Protein AF-A0A9P5P457-F1 (afdb_monomer_lite)

Foldseek 3Di:
DDDPCCVPPVDPDDDPVVVPPVDDPPVPPPPCCLCVVQVPVLVQLLCLQCVNRVVDGPPPDQSHFDLVLLQVLQVVLQVVLVVDPVVVADRAHRSSDPPDDDHSRSRLCCLQPVVLVSCVVRTPDCVSSVVSCVVSDD

Organism: NCBI:txid206335

pLDDT: mean 82.58, std 11.73, range [32.56, 94.38]

Secondary structure (DSSP, 8-state):
----THHHH------GGGG-TT--TTTSS-TTHIIIIIIIIIHHHHHHHHT-STT---TT---PPPHHHHHHHHHHHHHHTTTS-TTT-PPP--TTSTT----HHHHHHIIIIIHHHHSTTTSSSHHHHHHHHHHHH-

Sequence (138 aa):
MPKNRSKGSGIKGPSNLFNLRSLHFPLYFPYDFMDLIWENLVKNFLKLWSGDFKGLDAGQETYQFTKSVWEAIGAATTASGSTIPSAYGVRVPNIAGDGVYMSAEMLSFWTLYLGPVLLYRRFSDESYYNVVAAVLVY

Structure (mmCIF, N/CA/C/O backbone):
data_AF-A0A9P5P457-F1
#
_entry.id   AF-A0A9P5P457-F1
#
loop_
_atom_site.group_PDB
_atom_site.id
_atom_site.type_symbol
_atom_site.label_atom_id
_atom_site.label_alt_id
_atom_site.label_comp_id
_atom_site.label_asym_id
_atom_site.label_entity_id
_atom_site.label_seq_id
_atom_site.pdbx_PDB_ins_code
_atom_site.Cartn_x
_atom_site.Cartn_y
_atom_site.Cartn_z
_atom_site.occupancy
_atom_site.B_iso_or_equiv
_atom_site.auth_seq_id
_atom_site.auth_comp_id
_atom_site.auth_asym_id
_atom_site.auth_atom_id
_atom_site.pdbx_PDB_model_num
ATOM 1 N N . MET A 1 1 ? 28.877 27.760 -33.588 1.00 32.56 1 MET A N 1
ATOM 2 C CA . MET A 1 1 ? 29.212 26.731 -32.575 1.00 32.56 1 MET A CA 1
ATOM 3 C C . MET A 1 1 ? 28.044 26.590 -31.603 1.00 32.56 1 MET A C 1
ATOM 5 O O . MET A 1 1 ? 27.681 27.600 -31.007 1.00 32.56 1 MET A O 1
ATOM 9 N N . PRO A 1 2 ? 27.405 25.416 -31.451 1.00 42.47 2 PRO A N 1
ATOM 10 C CA . PRO A 1 2 ? 26.286 25.268 -30.526 1.00 42.47 2 PRO A CA 1
ATOM 11 C C . PRO A 1 2 ? 26.795 25.223 -29.077 1.00 42.47 2 PRO A C 1
ATOM 13 O O . PRO A 1 2 ? 27.682 24.443 -28.741 1.00 42.47 2 PRO A O 1
ATOM 16 N N . LYS A 1 3 ? 26.234 26.085 -28.222 1.00 46.25 3 LYS A N 1
ATOM 17 C CA . LYS A 1 3 ? 26.488 26.158 -26.773 1.00 46.25 3 LYS A CA 1
ATOM 18 C C . LYS A 1 3 ? 26.229 24.794 -26.112 1.00 46.25 3 LYS A C 1
ATOM 20 O O . LYS A 1 3 ? 25.131 24.255 -26.240 1.00 46.25 3 LYS A O 1
ATOM 25 N N . ASN A 1 4 ? 27.205 24.283 -25.356 1.00 48.09 4 ASN A N 1
ATOM 26 C CA . ASN A 1 4 ? 27.088 23.076 -24.527 1.00 48.09 4 ASN A CA 1
ATOM 27 C C . ASN A 1 4 ? 26.030 23.268 -23.419 1.00 48.09 4 ASN A C 1
ATOM 29 O O . ASN A 1 4 ? 26.355 23.670 -22.302 1.00 48.09 4 ASN A O 1
ATOM 33 N N . ARG A 1 5 ? 24.757 22.975 -23.724 1.00 51.41 5 ARG A N 1
ATOM 34 C CA . ARG A 1 5 ? 23.609 23.103 -22.798 1.00 51.41 5 ARG A CA 1
ATOM 35 C C . ARG A 1 5 ? 23.734 22.217 -21.549 1.00 51.41 5 ARG A C 1
ATOM 37 O O . ARG A 1 5 ? 23.193 22.560 -20.506 1.00 51.41 5 ARG A O 1
ATOM 44 N N . SER A 1 6 ? 24.529 21.147 -21.624 1.00 56.66 6 SER A N 1
ATOM 45 C CA . SER A 1 6 ? 24.740 20.197 -20.523 1.00 56.66 6 SER A CA 1
ATOM 46 C C . SER A 1 6 ? 25.339 20.828 -19.258 1.00 56.66 6 SER A C 1
ATOM 48 O O . SER A 1 6 ? 24.976 20.410 -18.163 1.00 56.66 6 SER A O 1
ATOM 50 N N . LYS A 1 7 ? 26.196 21.854 -19.372 1.00 56.19 7 LYS A N 1
ATOM 51 C CA . LYS A 1 7 ? 26.817 22.495 -18.196 1.00 56.19 7 LYS A CA 1
ATOM 52 C C . LYS A 1 7 ? 25.888 23.468 -17.457 1.00 56.19 7 LYS A C 1
ATOM 54 O O . LYS A 1 7 ? 26.175 23.802 -16.318 1.00 56.19 7 LYS A O 1
ATOM 59 N N . GLY A 1 8 ? 24.814 23.932 -18.104 1.00 58.91 8 GLY A N 1
ATOM 60 C CA . GLY A 1 8 ? 23.884 24.913 -17.532 1.00 58.91 8 GLY A CA 1
ATOM 61 C C . GLY A 1 8 ? 22.578 24.312 -17.012 1.00 58.91 8 GLY A C 1
ATOM 62 O O . GLY A 1 8 ? 22.026 24.834 -16.054 1.00 58.91 8 GLY A O 1
ATOM 63 N N . SER A 1 9 ? 22.088 23.226 -17.622 1.00 64.81 9 SER A N 1
ATOM 64 C CA . SER A 1 9 ? 20.816 22.593 -17.239 1.00 64.81 9 SER A CA 1
ATOM 65 C C . SER A 1 9 ? 20.937 21.144 -16.760 1.00 64.81 9 SER A C 1
ATOM 67 O O . SER A 1 9 ? 19.927 20.549 -16.409 1.00 64.81 9 SER A O 1
ATOM 69 N N . GLY A 1 10 ? 22.126 20.529 -16.798 1.00 58.84 10 GLY A N 1
ATOM 70 C CA . GLY A 1 10 ? 22.316 19.110 -16.451 1.00 58.84 10 GLY A CA 1
ATOM 71 C C . GLY A 1 10 ? 21.722 18.110 -17.458 1.00 58.84 10 GLY A C 1
ATOM 72 O O . GLY A 1 10 ? 21.991 16.914 -17.372 1.00 58.84 10 GLY A O 1
ATOM 73 N N . ILE A 1 11 ? 20.974 18.579 -18.461 1.00 66.31 11 ILE A N 1
ATOM 74 C CA . ILE A 1 11 ? 20.320 17.732 -19.463 1.00 66.31 11 ILE A CA 1
ATOM 75 C C . ILE A 1 11 ? 21.352 17.310 -20.519 1.00 66.31 11 ILE A C 1
ATOM 77 O O . ILE A 1 11 ? 21.867 18.140 -21.274 1.00 66.31 11 ILE A O 1
ATOM 81 N N . LYS A 1 12 ? 21.654 16.006 -20.578 1.00 66.62 12 LYS A N 1
ATOM 82 C CA . LYS A 1 12 ? 22.629 15.408 -21.515 1.00 66.62 12 LYS A CA 1
ATOM 83 C C . LYS A 1 12 ? 22.089 15.177 -22.938 1.00 66.62 12 LYS A C 1
ATOM 85 O O . LYS A 1 12 ? 22.851 14.767 -23.805 1.00 66.62 12 LYS A O 1
ATOM 90 N N . GLY A 1 13 ? 20.821 15.499 -23.194 1.00 70.50 13 GLY A N 1
ATOM 91 C CA . GLY A 1 13 ? 20.127 15.237 -24.460 1.00 70.50 13 GLY A CA 1
ATOM 92 C C . GLY A 1 13 ? 19.091 14.112 -24.328 1.00 70.50 13 GLY A C 1
ATOM 93 O O . GLY A 1 13 ? 18.969 13.528 -23.251 1.00 70.50 13 GLY A O 1
ATOM 94 N N . PRO A 1 14 ? 18.304 13.836 -25.383 1.00 72.56 14 PRO A N 1
ATOM 95 C CA . PRO A 1 14 ? 17.307 12.768 -25.369 1.00 72.56 14 PRO A CA 1
ATOM 96 C C . PRO A 1 14 ? 17.969 11.385 -25.258 1.00 72.56 14 PRO A C 1
ATOM 98 O O . PRO A 1 14 ? 19.029 11.147 -25.835 1.00 72.56 14 PRO A O 1
ATOM 101 N N . SER A 1 15 ? 17.336 10.471 -24.514 1.00 75.69 15 SER A N 1
ATOM 102 C CA . SER A 1 15 ? 17.777 9.072 -24.400 1.00 75.69 15 SER A CA 1
ATOM 103 C C . SER A 1 15 ? 17.770 8.376 -25.765 1.00 75.69 15 SER A C 1
ATOM 105 O O . SER A 1 15 ? 16.929 8.678 -26.608 1.00 75.69 15 SER A O 1
ATOM 107 N N . ASN A 1 16 ? 18.634 7.375 -25.969 1.00 79.81 16 ASN A N 1
ATOM 108 C CA . ASN A 1 16 ? 18.612 6.549 -27.185 1.00 79.81 16 ASN A CA 1
ATOM 109 C C . ASN A 1 16 ? 17.256 5.854 -27.411 1.00 79.81 16 ASN A C 1
ATOM 111 O O . ASN A 1 16 ? 16.913 5.552 -28.553 1.00 79.81 16 ASN A O 1
ATOM 115 N N . LEU A 1 17 ? 16.469 5.662 -26.345 1.00 78.44 17 LEU A N 1
ATOM 116 C CA . LEU A 1 17 ? 15.104 5.134 -26.411 1.00 78.44 17 LEU A CA 1
ATOM 117 C C . LEU A 1 17 ? 14.160 6.014 -27.243 1.00 78.44 17 LEU A C 1
ATOM 119 O O . LEU A 1 17 ? 13.205 5.500 -27.809 1.00 78.44 17 LEU A O 1
ATOM 123 N N . PHE A 1 18 ? 14.452 7.311 -27.384 1.00 76.19 18 PHE A N 1
ATOM 124 C CA . PHE A 1 18 ? 13.660 8.239 -28.197 1.00 76.19 18 PHE A CA 1
ATOM 125 C C . PHE A 1 18 ? 13.724 7.921 -29.701 1.00 76.19 18 PHE A C 1
ATOM 127 O O . PHE A 1 18 ? 12.871 8.362 -30.463 1.00 76.19 18 PHE A 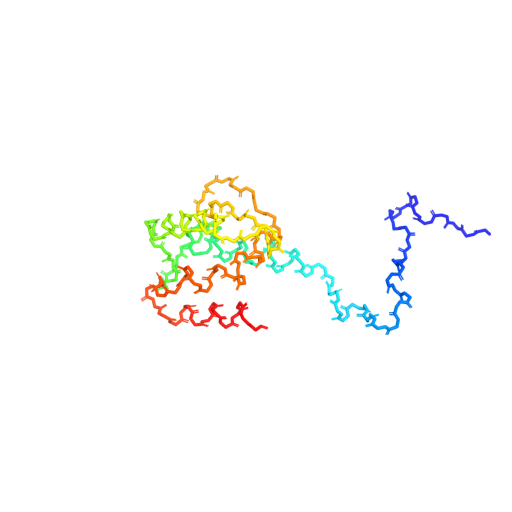O 1
ATOM 134 N N . ASN A 1 19 ? 14.730 7.152 -30.135 1.00 81.81 19 ASN A N 1
ATOM 135 C CA . ASN A 1 19 ? 14.876 6.724 -31.528 1.00 81.81 19 ASN A CA 1
ATOM 136 C C . ASN A 1 19 ? 14.107 5.428 -31.839 1.00 81.81 19 ASN A C 1
ATOM 138 O O . ASN A 1 19 ? 13.992 5.045 -33.006 1.00 81.81 19 ASN A O 1
ATOM 142 N N . LEU A 1 20 ? 13.595 4.733 -30.818 1.00 85.44 20 LEU A N 1
ATOM 143 C CA . LEU A 1 20 ? 12.803 3.525 -31.008 1.00 85.44 20 LEU A CA 1
ATOM 144 C C . LEU A 1 20 ? 11.390 3.919 -31.434 1.00 85.44 20 LEU A C 1
ATOM 146 O O . LEU A 1 20 ? 10.616 4.436 -30.639 1.00 85.44 20 LEU A O 1
ATOM 150 N N . ARG A 1 21 ? 11.034 3.628 -32.690 1.00 80.00 21 ARG A N 1
ATOM 151 C CA . ARG A 1 21 ? 9.698 3.935 -33.240 1.00 80.00 21 ARG A CA 1
ATOM 152 C C . ARG A 1 21 ? 8.555 3.219 -32.514 1.00 80.00 21 ARG A C 1
ATOM 154 O O . ARG A 1 21 ? 7.416 3.638 -32.647 1.00 80.00 21 ARG A O 1
ATOM 161 N N . SER A 1 22 ? 8.859 2.147 -31.783 1.00 86.44 22 SER A N 1
ATOM 162 C CA . SER A 1 22 ? 7.905 1.418 -30.944 1.00 86.44 22 SER A CA 1
ATOM 163 C C . SER A 1 22 ? 7.652 2.078 -29.586 1.00 86.44 22 SER A C 1
ATOM 165 O O . SER A 1 22 ? 6.743 1.650 -28.882 1.00 86.44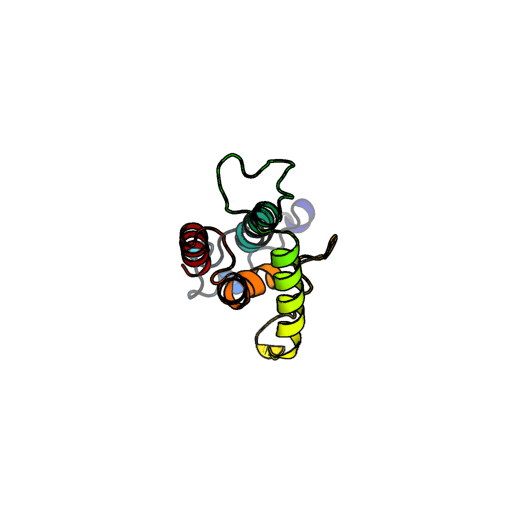 22 SER A O 1
ATOM 167 N N . LEU A 1 23 ? 8.433 3.092 -29.194 1.00 82.19 23 LEU A N 1
ATOM 168 C CA . LEU A 1 23 ? 8.259 3.812 -27.937 1.00 82.19 23 LEU A CA 1
ATOM 169 C C . LEU A 1 23 ? 7.783 5.242 -28.202 1.00 82.19 23 LEU A C 1
ATOM 171 O O . LEU A 1 23 ? 8.489 6.067 -28.775 1.00 82.19 23 LEU A O 1
ATOM 175 N N . HIS A 1 24 ? 6.586 5.549 -27.722 1.00 79.00 24 HIS A N 1
ATOM 176 C CA . HIS A 1 24 ? 5.997 6.874 -27.750 1.00 79.00 24 HIS A CA 1
ATOM 177 C C . HIS A 1 24 ? 6.135 7.530 -26.375 1.00 79.00 24 HIS A C 1
ATOM 179 O O . HI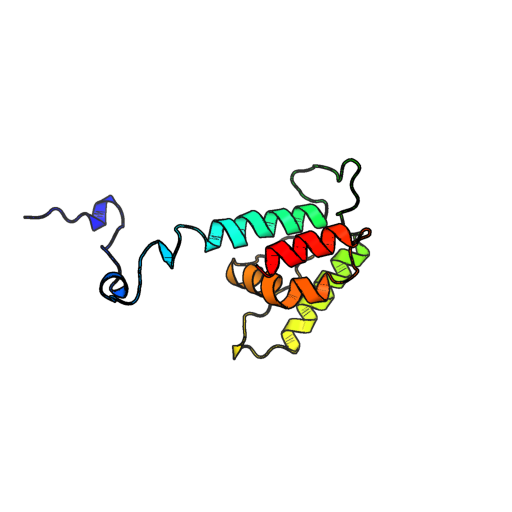S A 1 24 ? 5.437 7.186 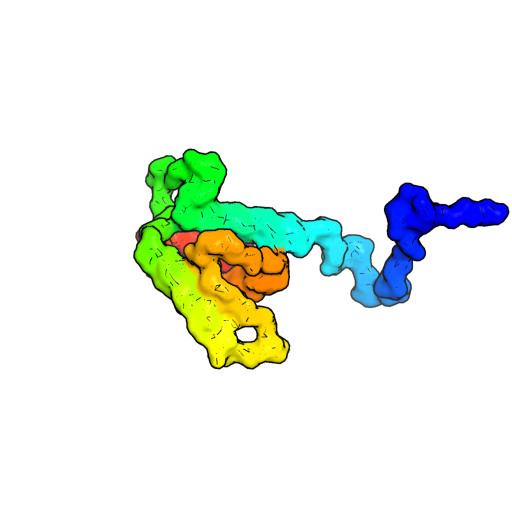-25.422 1.00 79.00 24 HIS A O 1
ATOM 185 N N . PHE A 1 25 ? 7.035 8.504 -26.275 1.00 76.38 25 PHE A N 1
ATOM 186 C CA . PHE A 1 25 ? 7.148 9.376 -25.108 1.00 76.38 25 PHE A CA 1
ATOM 187 C C . PHE A 1 25 ? 6.252 10.614 -25.306 1.00 76.38 25 PHE A C 1
ATOM 189 O O . PHE A 1 25 ? 6.260 11.177 -26.402 1.00 76.38 25 PHE A O 1
ATOM 196 N N . PRO A 1 26 ? 5.491 11.067 -24.290 1.00 71.75 26 PRO A N 1
ATOM 197 C CA . PRO A 1 26 ? 5.404 10.539 -22.924 1.00 71.75 26 PRO A CA 1
ATOM 198 C C . PRO A 1 26 ? 4.321 9.462 -22.735 1.00 71.75 26 PRO A C 1
ATOM 200 O O . PRO A 1 26 ? 4.097 9.038 -21.611 1.00 71.75 26 PRO A O 1
ATOM 203 N N . LEU A 1 27 ? 3.641 9.023 -23.798 1.00 76.38 27 LEU A N 1
ATOM 204 C CA . LEU A 1 27 ? 2.473 8.135 -23.696 1.00 76.38 27 LEU A CA 1
ATOM 205 C C . LEU A 1 27 ? 2.745 6.842 -22.911 1.00 76.38 27 LEU A C 1
ATOM 207 O O . LEU A 1 27 ? 1.889 6.417 -22.144 1.00 76.38 27 LEU A O 1
ATOM 211 N N . TYR A 1 28 ? 3.927 6.242 -23.066 1.00 75.31 28 TYR A N 1
ATOM 212 C CA . TYR A 1 28 ? 4.306 5.034 -22.319 1.00 75.31 28 TYR A CA 1
ATOM 213 C C . TYR A 1 28 ? 5.091 5.305 -21.037 1.00 75.31 28 TYR A C 1
ATOM 215 O O . TYR A 1 28 ? 5.163 4.445 -20.167 1.00 75.31 28 TYR A O 1
ATOM 223 N N . PHE A 1 29 ? 5.687 6.489 -20.922 1.00 74.44 29 PHE A N 1
ATOM 224 C CA . PHE A 1 29 ? 6.485 6.890 -19.767 1.00 74.44 29 PHE A CA 1
ATOM 225 C C . PHE A 1 29 ? 6.038 8.286 -19.335 1.00 74.44 29 PHE A C 1
ATOM 227 O O . PHE A 1 29 ? 6.720 9.274 -19.638 1.00 74.44 29 PHE A O 1
ATOM 234 N N . PRO A 1 30 ? 4.851 8.382 -18.708 1.00 77.25 30 PRO A N 1
ATOM 235 C CA . PRO A 1 30 ? 4.348 9.647 -18.211 1.00 77.25 30 PRO A CA 1
ATOM 236 C C . PRO A 1 30 ? 5.330 10.237 -17.202 1.00 77.25 30 PRO A C 1
ATOM 238 O O . PRO A 1 30 ? 5.923 9.533 -16.383 1.00 77.25 30 PRO A O 1
ATOM 241 N N . TYR A 1 31 ? 5.519 11.549 -17.306 1.00 75.88 31 TYR A N 1
ATOM 242 C CA . TYR A 1 31 ? 6.468 12.280 -16.479 1.00 75.88 31 TYR A CA 1
ATOM 243 C C . TYR A 1 31 ? 6.112 12.141 -14.990 1.00 75.88 31 TYR A C 1
ATOM 245 O O . TYR A 1 31 ? 4.940 12.245 -14.631 1.00 75.88 31 TYR A O 1
ATOM 253 N N . ASP A 1 32 ? 7.117 11.872 -14.153 1.00 79.44 32 ASP A N 1
ATOM 254 C CA . ASP A 1 32 ? 7.019 11.702 -12.694 1.00 79.44 32 ASP A CA 1
ATOM 255 C C . ASP A 1 32 ? 5.996 10.665 -12.191 1.00 79.44 32 ASP A C 1
ATOM 257 O O . ASP A 1 32 ? 5.681 10.634 -11.004 1.00 79.44 32 ASP A O 1
ATOM 261 N N . PHE A 1 33 ? 5.486 9.770 -13.042 1.00 82.38 33 PHE A N 1
ATOM 262 C CA . PHE A 1 33 ? 4.468 8.794 -12.633 1.00 82.38 33 PHE A CA 1
ATOM 263 C C . PHE A 1 33 ? 4.933 7.897 -11.481 1.00 82.38 33 PHE A C 1
ATOM 265 O O . PHE A 1 33 ? 4.163 7.636 -10.558 1.00 82.38 33 PHE A O 1
ATOM 272 N N . MET A 1 34 ? 6.198 7.460 -11.515 1.00 82.56 34 MET A N 1
ATOM 273 C CA . MET A 1 34 ? 6.766 6.609 -10.469 1.00 82.56 34 MET A CA 1
ATOM 274 C C . MET A 1 34 ? 6.674 7.283 -9.094 1.00 82.56 34 MET A C 1
ATOM 276 O O . MET A 1 34 ? 6.203 6.673 -8.137 1.00 82.56 34 MET A O 1
ATOM 280 N N . ASP A 1 35 ? 7.068 8.5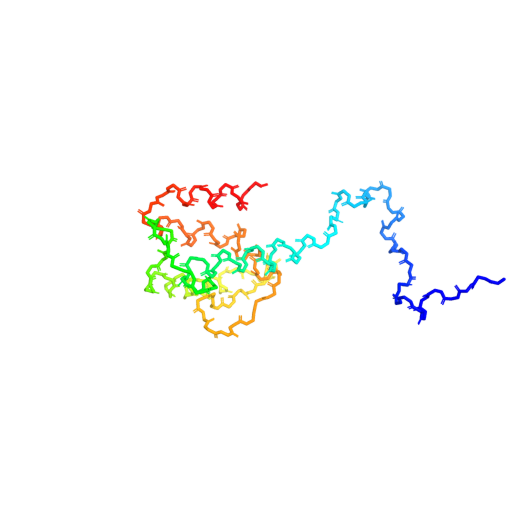51 -9.014 1.00 82.00 35 ASP A N 1
ATOM 281 C CA . ASP A 1 35 ? 7.129 9.273 -7.747 1.00 82.00 35 ASP A CA 1
ATOM 282 C C . ASP A 1 35 ? 5.744 9.792 -7.339 1.00 82.00 35 ASP A C 1
ATOM 284 O O . ASP A 1 35 ? 5.352 9.710 -6.177 1.00 82.00 35 ASP A O 1
ATOM 288 N N . LEU A 1 36 ? 4.938 10.280 -8.285 1.00 86.31 36 LEU A N 1
ATOM 289 C CA . LEU A 1 36 ? 3.589 10.772 -8.001 1.00 86.31 36 LEU A CA 1
ATOM 290 C C . LEU A 1 36 ? 2.662 9.662 -7.501 1.00 86.31 36 LEU A C 1
ATOM 292 O O . LEU A 1 36 ? 1.944 9.865 -6.519 1.00 86.31 36 LEU A O 1
ATOM 296 N N . ILE A 1 37 ? 2.681 8.493 -8.139 1.00 87.38 37 ILE A N 1
ATOM 297 C CA . ILE A 1 37 ? 1.799 7.389 -7.762 1.00 87.38 37 ILE A CA 1
ATOM 298 C C . ILE A 1 37 ? 2.388 6.606 -6.593 1.00 87.38 37 ILE A C 1
ATOM 300 O O . ILE A 1 37 ? 1.772 6.521 -5.530 1.00 87.38 37 ILE A O 1
ATOM 304 N N . TRP A 1 38 ? 3.588 6.052 -6.742 1.00 87.69 38 TRP A N 1
ATOM 305 C CA . TRP A 1 38 ? 4.113 5.136 -5.731 1.00 87.69 38 TRP A CA 1
ATOM 306 C C . TRP A 1 38 ? 4.682 5.881 -4.535 1.00 87.69 38 TRP A C 1
ATOM 308 O O . TRP A 1 38 ? 4.406 5.516 -3.395 1.00 87.69 38 TRP A O 1
ATOM 318 N N . GLU A 1 39 ? 5.449 6.945 -4.763 1.00 85.56 39 GLU A N 1
ATOM 319 C CA . GLU A 1 39 ? 6.092 7.639 -3.654 1.00 85.56 39 GLU A CA 1
ATOM 320 C C . GLU A 1 39 ? 5.153 8.597 -2.915 1.00 85.56 39 GLU A C 1
ATOM 322 O O . GLU A 1 39 ? 5.205 8.673 -1.691 1.00 85.56 39 GLU A O 1
ATOM 327 N N . ASN A 1 40 ? 4.261 9.293 -3.611 1.00 87.44 40 ASN A N 1
ATOM 328 C CA . ASN A 1 40 ? 3.388 10.279 -2.984 1.00 87.44 40 ASN A CA 1
ATOM 329 C C . ASN A 1 40 ? 2.013 9.699 -2.650 1.00 87.44 40 ASN A C 1
ATOM 331 O O . ASN A 1 40 ? 1.618 9.688 -1.482 1.00 87.44 40 ASN A O 1
ATOM 335 N N . LEU A 1 41 ? 1.271 9.221 -3.651 1.00 88.88 41 LEU A N 1
ATOM 336 C CA . LEU A 1 41 ? -0.109 8.775 -3.460 1.00 88.88 41 LEU A CA 1
ATOM 337 C C . LEU A 1 41 ? -0.189 7.541 -2.549 1.00 88.88 41 LEU A C 1
ATOM 339 O O . LEU A 1 41 ? -0.889 7.580 -1.537 1.00 88.88 41 LEU A O 1
ATOM 343 N N . VAL A 1 42 ? 0.568 6.480 -2.841 1.00 89.38 42 VAL A N 1
ATOM 344 C CA . VAL A 1 42 ? 0.539 5.254 -2.027 1.00 89.38 42 VAL A CA 1
ATOM 345 C C . VAL A 1 42 ? 1.039 5.507 -0.604 1.00 89.38 42 VAL A C 1
ATOM 347 O O . VAL A 1 42 ? 0.369 5.091 0.339 1.00 89.38 42 VAL A O 1
ATOM 350 N N . LYS A 1 43 ? 2.141 6.249 -0.396 1.00 88.38 43 LYS A N 1
ATOM 351 C CA . LYS A 1 43 ? 2.587 6.594 0.974 1.00 88.38 43 LYS A CA 1
ATOM 352 C C . LYS A 1 43 ? 1.513 7.355 1.753 1.00 88.38 43 LYS A C 1
ATOM 354 O O . LYS A 1 43 ? 1.378 7.151 2.958 1.00 88.38 43 LYS A O 1
ATOM 359 N N . ASN A 1 44 ? 0.747 8.220 1.089 1.00 89.44 44 ASN A N 1
ATOM 360 C CA . ASN A 1 44 ? -0.360 8.928 1.725 1.00 89.44 44 ASN A CA 1
ATOM 361 C C . ASN A 1 44 ? -1.496 7.979 2.121 1.00 89.44 44 ASN A C 1
ATOM 363 O O . ASN A 1 44 ? -2.012 8.121 3.225 1.00 89.44 44 ASN A O 1
ATOM 367 N N . PHE A 1 45 ? -1.841 6.991 1.290 1.00 89.25 45 PHE A N 1
ATOM 368 C CA . PHE A 1 45 ? -2.833 5.975 1.657 1.00 89.25 45 PHE A CA 1
ATOM 369 C C . PHE A 1 45 ? -2.392 5.118 2.842 1.00 89.25 45 PHE A C 1
ATOM 371 O O . PHE A 1 45 ? -3.179 4.909 3.759 1.00 89.25 45 PHE A O 1
ATOM 378 N N . LEU A 1 46 ? -1.128 4.691 2.881 1.00 89.69 46 LEU A N 1
ATOM 379 C CA . LEU A 1 46 ? -0.603 3.923 4.014 1.00 89.69 46 LEU A CA 1
ATOM 380 C C . LEU A 1 46 ? -0.717 4.710 5.326 1.00 89.69 46 LEU A C 1
ATOM 382 O O . LEU A 1 46 ? -1.202 4.175 6.317 1.00 89.69 46 LEU A O 1
ATOM 386 N N . LYS A 1 47 ? -0.358 6.002 5.308 1.00 89.00 47 LYS A N 1
ATOM 387 C CA . LYS A 1 47 ? -0.536 6.902 6.460 1.00 89.00 47 LYS A CA 1
ATOM 388 C C . LYS A 1 47 ? -2.005 7.109 6.819 1.00 89.00 47 LYS A C 1
ATOM 390 O O . LYS A 1 47 ? -2.338 7.264 7.988 1.00 89.00 47 LYS A O 1
ATOM 395 N N . LEU A 1 48 ? -2.882 7.152 5.818 1.00 89.94 48 LEU A N 1
ATOM 396 C CA . LEU A 1 48 ? -4.317 7.319 6.025 1.00 89.94 48 LEU A CA 1
ATOM 397 C C . LEU A 1 48 ? -4.906 6.108 6.750 1.00 89.94 48 LEU A C 1
ATOM 399 O O . LEU A 1 48 ? -5.687 6.285 7.678 1.00 89.94 48 LEU A O 1
ATOM 403 N N . TRP A 1 49 ? -4.501 4.898 6.366 1.00 89.06 49 TRP A N 1
ATOM 404 C CA . TRP A 1 49 ? -4.965 3.663 6.994 1.00 89.06 49 TRP A CA 1
ATOM 405 C C . TRP A 1 49 ? -4.305 3.386 8.348 1.00 89.06 49 TRP A C 1
ATOM 407 O O . TRP A 1 49 ? -4.957 2.791 9.204 1.00 89.06 49 TRP A O 1
ATOM 417 N N . SER A 1 50 ? -3.055 3.821 8.563 1.00 87.56 50 SER A N 1
ATOM 418 C CA . SER A 1 50 ? -2.370 3.700 9.862 1.00 87.56 50 SER A CA 1
ATOM 419 C C . SER A 1 50 ? -2.832 4.730 10.897 1.00 87.56 50 SER A C 1
ATOM 421 O O . SER A 1 50 ? -2.604 4.533 12.086 1.00 87.56 50 SER A O 1
ATOM 423 N N . GLY A 1 51 ? -3.488 5.811 10.458 1.00 85.56 51 GLY A N 1
ATOM 424 C CA . GLY A 1 51 ? -3.919 6.918 11.317 1.00 85.56 51 GLY A CA 1
ATOM 425 C C . GLY A 1 51 ? -2.887 8.044 11.475 1.00 85.56 51 GLY A C 1
ATOM 426 O O . GLY A 1 51 ? -3.155 9.019 12.169 1.00 85.56 51 GLY A O 1
ATOM 427 N N . ASP A 1 52 ? -1.742 7.974 10.790 1.00 84.25 52 ASP A N 1
ATOM 428 C CA . ASP A 1 52 ? -0.660 8.973 10.865 1.00 84.25 52 ASP A CA 1
ATOM 429 C C . ASP A 1 52 ? -0.745 10.050 9.770 1.00 84.25 52 ASP A C 1
ATOM 431 O O . ASP A 1 52 ? 0.216 10.778 9.477 1.00 84.25 52 ASP A O 1
ATOM 435 N N . PHE A 1 53 ? -1.888 10.157 9.092 1.00 85.44 53 PHE A N 1
ATOM 436 C CA . PHE A 1 53 ? -2.040 11.080 7.979 1.00 85.44 53 PHE A CA 1
ATOM 437 C C . PHE A 1 53 ? -2.225 12.519 8.452 1.00 85.44 53 PHE A C 1
ATOM 439 O O . PHE A 1 53 ? -3.330 12.966 8.738 1.00 85.44 53 PHE A O 1
ATOM 446 N N . LYS A 1 54 ? -1.124 13.278 8.471 1.00 83.50 54 LYS A N 1
ATOM 447 C CA . LYS A 1 54 ? -1.114 14.739 8.693 1.00 83.50 54 LYS A CA 1
ATOM 448 C C . LYS A 1 54 ? -1.820 15.185 9.989 1.00 83.50 54 LYS A C 1
ATOM 450 O O . LYS A 1 54 ? -2.257 16.329 10.068 1.00 83.50 54 LYS A O 1
ATOM 455 N N . GLY A 1 55 ? -1.923 14.303 10.986 1.00 77.94 55 GLY A N 1
ATOM 456 C CA . GLY A 1 55 ? -2.646 14.572 12.234 1.00 77.94 55 GLY A CA 1
ATOM 457 C C . GLY A 1 55 ? -4.164 14.699 12.065 1.00 77.94 55 GLY A C 1
ATOM 458 O O . GLY A 1 55 ? -4.814 15.278 12.930 1.00 77.94 55 GLY A O 1
ATOM 459 N N . LEU A 1 56 ? -4.714 14.207 10.951 1.00 80.38 56 LEU A N 1
ATOM 460 C CA . LEU A 1 56 ? -6.150 14.128 10.713 1.00 80.38 56 LEU A CA 1
ATOM 461 C C . LEU A 1 56 ? -6.686 12.805 11.261 1.00 80.38 56 LEU A C 1
ATOM 463 O O . LEU A 1 56 ? -6.080 11.751 11.063 1.00 80.38 56 LEU A O 1
ATOM 467 N N . ASP A 1 57 ? -7.831 12.870 11.933 1.00 79.06 57 ASP A N 1
ATOM 468 C CA . ASP A 1 57 ? -8.560 11.683 12.362 1.00 79.06 57 ASP A CA 1
ATOM 469 C C . ASP A 1 57 ? -9.379 11.084 11.204 1.00 79.06 57 ASP A C 1
ATOM 471 O O . ASP A 1 57 ? -9.405 11.600 10.083 1.00 79.06 57 ASP A O 1
ATOM 475 N N . ALA A 1 58 ? -10.030 9.947 11.458 1.00 78.81 58 ALA A N 1
ATOM 476 C CA . ALA A 1 58 ? -10.895 9.294 10.476 1.00 78.81 58 ALA A CA 1
ATOM 477 C C . ALA A 1 58 ? -12.214 10.053 10.223 1.00 78.81 58 ALA A C 1
ATOM 479 O O . ALA A 1 58 ? -13.037 9.624 9.411 1.00 78.81 58 ALA A O 1
ATOM 480 N N . GLY A 1 59 ? -12.460 11.155 10.941 1.00 83.44 59 GLY A N 1
ATOM 481 C CA . GLY A 1 59 ? -13.761 11.802 10.994 1.00 83.44 59 GLY A CA 1
ATOM 482 C C . GLY A 1 59 ? -14.861 10.828 11.428 1.00 83.44 59 GLY A C 1
ATOM 483 O O . GLY A 1 59 ? -14.801 10.241 12.504 1.00 83.44 59 GLY A O 1
ATOM 484 N N . GLN A 1 60 ? -15.888 10.684 10.586 1.00 78.94 60 GLN A N 1
ATOM 485 C CA . GLN A 1 60 ? -17.026 9.775 10.802 1.00 78.94 60 GLN A CA 1
ATOM 486 C C . GLN A 1 60 ? -16.842 8.404 10.128 1.00 78.94 60 GLN A C 1
ATOM 488 O O . GLN A 1 60 ? -17.691 7.526 10.265 1.00 78.94 60 GLN A O 1
ATOM 493 N N . GLU A 1 61 ? -15.760 8.226 9.374 1.00 85.06 61 GLU A N 1
ATOM 494 C CA . GLU A 1 61 ? -15.532 7.061 8.527 1.00 85.06 61 GLU A CA 1
ATOM 495 C C . GLU A 1 61 ? -14.705 5.993 9.262 1.00 85.06 61 GLU A C 1
ATOM 497 O O . GLU A 1 61 ? -14.038 6.264 10.261 1.00 85.06 61 GLU A O 1
ATOM 502 N N . THR A 1 62 ? -14.717 4.752 8.764 1.00 85.56 62 THR A N 1
ATOM 503 C CA . THR A 1 62 ? -14.068 3.602 9.436 1.00 85.56 62 THR A CA 1
ATOM 504 C C . THR A 1 62 ? -13.025 2.903 8.562 1.00 85.56 62 THR A C 1
ATOM 506 O O . THR A 1 62 ? -12.857 1.684 8.600 1.00 85.56 62 THR A O 1
ATOM 509 N N . TYR A 1 63 ? -12.283 3.693 7.781 1.00 84.56 63 TYR A N 1
ATOM 510 C CA . TYR A 1 63 ? -11.222 3.203 6.892 1.00 84.56 63 TYR A CA 1
ATOM 511 C C . TYR A 1 63 ? -9.876 2.943 7.592 1.00 84.56 63 TYR A C 1
ATOM 513 O O . TYR A 1 63 ? -8.962 2.411 6.964 1.00 84.56 63 TYR A O 1
ATOM 521 N N . GLN A 1 64 ? -9.710 3.353 8.854 1.00 90.75 64 GLN A N 1
ATOM 522 C CA . GLN A 1 64 ? -8.465 3.152 9.600 1.00 90.75 64 GLN A CA 1
ATOM 523 C C . GLN A 1 64 ? -8.381 1.734 10.165 1.00 90.75 64 GLN A C 1
ATOM 525 O O . GLN A 1 64 ? -9.358 1.198 10.695 1.00 90.75 64 GLN A O 1
ATOM 530 N N . PHE A 1 65 ? -7.194 1.137 10.096 1.00 89.75 65 PHE A N 1
ATOM 531 C CA . PHE A 1 65 ? -6.937 -0.131 10.762 1.00 89.75 65 PHE A CA 1
ATOM 532 C C . PHE A 1 65 ? -6.695 0.082 12.249 1.00 89.75 65 PHE A C 1
ATOM 534 O O . PHE A 1 65 ? -6.086 1.060 12.679 1.00 89.75 65 PHE A O 1
ATOM 541 N N . THR A 1 66 ? -7.107 -0.895 13.053 1.00 90.38 66 THR A N 1
ATOM 542 C CA . THR A 1 66 ? -6.616 -0.970 14.427 1.00 90.38 66 THR A CA 1
ATOM 543 C C . THR A 1 66 ? -5.117 -1.266 14.413 1.00 90.38 66 THR A C 1
ATOM 545 O O . THR A 1 66 ? -4.608 -1.957 13.525 1.00 90.38 66 THR A O 1
ATOM 548 N N . LYS A 1 67 ? -4.400 -0.789 15.436 1.00 89.62 67 LYS A N 1
ATOM 549 C CA . LYS A 1 67 ? -2.947 -0.981 15.553 1.00 89.62 67 LYS A CA 1
ATOM 550 C C . LYS A 1 67 ? -2.529 -2.451 15.421 1.00 89.62 67 LYS A C 1
ATOM 552 O O . LYS A 1 67 ? -1.582 -2.756 14.707 1.00 89.62 67 LYS A O 1
ATOM 557 N N . SER A 1 68 ? -3.280 -3.366 16.036 1.00 92.19 68 SER A N 1
ATOM 558 C CA . SER A 1 68 ? -3.001 -4.806 15.969 1.00 92.19 68 SER A CA 1
ATOM 559 C C . SER A 1 68 ? -3.160 -5.389 14.562 1.00 92.19 68 SER A C 1
ATOM 561 O O . SER A 1 68 ? -2.373 -6.245 14.160 1.00 92.19 68 SER A O 1
ATOM 563 N N . VAL A 1 69 ? -4.152 -4.926 13.793 1.00 92.75 69 VAL A N 1
ATOM 564 C CA . VAL A 1 69 ? -4.341 -5.344 12.396 1.00 92.75 69 VAL A CA 1
ATOM 565 C C . VAL A 1 69 ? -3.209 -4.805 11.527 1.00 92.75 69 VAL A C 1
ATOM 567 O O . VAL A 1 69 ? -2.655 -5.554 10.723 1.00 92.75 69 VAL A O 1
ATOM 570 N N . TRP A 1 70 ? -2.817 -3.545 11.723 1.00 93.50 70 TRP A N 1
ATOM 571 C CA . TRP A 1 70 ? -1.719 -2.931 10.978 1.00 93.50 70 TRP A CA 1
ATOM 572 C C . TRP A 1 70 ? -0.373 -3.622 11.239 1.00 93.50 70 TRP A C 1
ATOM 574 O O . TRP A 1 70 ? 0.331 -3.992 10.299 1.00 93.50 70 TRP A O 1
ATOM 584 N N . GLU A 1 71 ? -0.053 -3.908 12.502 1.00 92.94 71 GLU A N 1
ATOM 585 C CA . GLU A 1 71 ? 1.143 -4.668 12.888 1.00 92.94 71 GLU A CA 1
ATOM 586 C C . GLU A 1 71 ? 1.148 -6.084 12.288 1.00 92.94 71 GLU A C 1
ATOM 588 O O . GLU A 1 71 ? 2.179 -6.548 11.791 1.00 92.94 71 GLU A O 1
ATOM 593 N N . ALA A 1 72 ? -0.006 -6.761 12.265 1.00 94.38 72 ALA A N 1
ATOM 594 C CA . ALA A 1 72 ? -0.138 -8.081 11.652 1.00 94.38 72 ALA A CA 1
ATOM 595 C C . ALA A 1 72 ? 0.092 -8.044 10.130 1.00 94.38 72 ALA A C 1
ATOM 597 O O . ALA A 1 72 ? 0.770 -8.924 9.592 1.00 94.38 72 ALA A O 1
ATOM 598 N N . ILE A 1 73 ? -0.414 -7.017 9.436 1.00 94.12 73 ILE A N 1
ATOM 599 C CA . ILE A 1 73 ? -0.149 -6.782 8.005 1.00 94.12 73 ILE A CA 1
ATOM 600 C C . ILE A 1 73 ? 1.352 -6.561 7.772 1.00 94.12 73 ILE A C 1
ATOM 602 O O . ILE A 1 73 ? 1.933 -7.132 6.844 1.00 94.12 73 ILE A O 1
ATOM 606 N N . GLY A 1 74 ? 2.003 -5.785 8.637 1.00 93.81 74 GLY A N 1
ATOM 607 C CA . GLY A 1 74 ? 3.443 -5.543 8.614 1.00 93.81 74 GLY A CA 1
ATOM 608 C C . GLY A 1 74 ? 4.298 -6.805 8.760 1.00 93.81 74 GLY A C 1
ATOM 609 O O . GLY A 1 74 ? 5.218 -7.058 7.969 1.00 93.81 74 GLY A O 1
ATOM 610 N N . ALA A 1 75 ? 3.954 -7.647 9.733 1.00 94.19 75 ALA A N 1
ATOM 611 C CA . ALA A 1 75 ? 4.610 -8.933 9.949 1.00 94.19 75 ALA A CA 1
ATOM 612 C C . ALA A 1 75 ? 4.402 -9.887 8.760 1.00 94.19 75 ALA A C 1
ATOM 614 O O . ALA A 1 75 ? 5.365 -10.481 8.266 1.00 94.19 75 ALA A O 1
ATOM 615 N N . ALA A 1 76 ? 3.171 -9.983 8.248 1.00 94.19 76 ALA A N 1
ATOM 616 C CA . ALA A 1 76 ? 2.844 -10.809 7.087 1.00 94.19 76 ALA A CA 1
ATOM 617 C C . ALA A 1 76 ? 3.572 -10.341 5.814 1.00 94.19 76 ALA A C 1
ATOM 619 O O . ALA A 1 76 ? 4.070 -11.169 5.049 1.00 94.19 76 ALA A O 1
ATOM 620 N N . THR A 1 77 ? 3.715 -9.024 5.631 1.00 93.81 77 THR A N 1
ATOM 621 C CA . THR A 1 77 ? 4.513 -8.433 4.545 1.00 93.81 77 THR A CA 1
ATOM 622 C C . THR A 1 77 ? 5.951 -8.949 4.594 1.00 93.81 77 THR A C 1
ATOM 624 O O . THR A 1 77 ? 6.440 -9.524 3.623 1.00 93.81 77 THR A O 1
ATOM 627 N N . THR A 1 78 ? 6.607 -8.846 5.752 1.00 93.19 78 THR A N 1
ATOM 628 C CA . THR A 1 78 ? 8.006 -9.279 5.918 1.00 93.19 78 THR A CA 1
ATOM 629 C C . THR A 1 78 ? 8.183 -10.785 5.696 1.00 93.19 78 THR A C 1
ATOM 631 O O . THR A 1 78 ? 9.192 -11.217 5.123 1.00 93.19 78 THR A O 1
ATOM 634 N N . ALA A 1 79 ? 7.203 -11.583 6.132 1.00 93.19 79 ALA A N 1
ATOM 635 C CA . ALA A 1 79 ? 7.192 -13.035 5.974 1.00 93.19 79 ALA A CA 1
ATOM 636 C C . ALA A 1 79 ? 7.032 -13.469 4.506 1.00 93.19 79 ALA A C 1
ATOM 638 O O . ALA A 1 79 ? 7.710 -14.401 4.071 1.00 93.19 79 ALA A O 1
ATOM 639 N N . SER A 1 80 ? 6.212 -12.762 3.717 1.00 90.12 80 SER A N 1
ATOM 640 C CA . SER A 1 80 ? 6.060 -13.028 2.275 1.00 90.12 80 SER A CA 1
ATOM 641 C C . SER A 1 80 ? 7.365 -12.846 1.490 1.00 90.12 80 SER A C 1
ATOM 643 O O . SER A 1 80 ? 7.616 -13.533 0.503 1.00 90.12 80 SER A O 1
ATOM 645 N N . GLY A 1 81 ? 8.275 -12.008 1.990 1.00 88.12 81 GLY A N 1
ATOM 646 C CA . GLY A 1 81 ? 9.610 -11.845 1.421 1.00 88.12 81 GLY A CA 1
ATOM 647 C C . GLY A 1 81 ? 10.461 -13.121 1.392 1.00 88.12 81 GLY A C 1
ATOM 648 O O . GLY A 1 81 ? 11.438 -13.176 0.655 1.00 88.12 81 GLY A O 1
ATOM 649 N N . SER A 1 82 ? 10.117 -14.136 2.190 1.00 89.19 82 SER A N 1
ATOM 650 C CA . SER A 1 82 ? 10.785 -15.442 2.184 1.00 89.19 82 SER A CA 1
ATOM 651 C C . SER A 1 82 ? 10.159 -16.448 1.213 1.00 89.19 82 SER A C 1
ATOM 653 O O . SER A 1 82 ? 10.763 -17.488 0.966 1.00 89.19 82 SER A O 1
ATOM 655 N N . THR A 1 83 ? 8.971 -16.168 0.669 1.00 89.62 83 THR A N 1
ATOM 656 C CA . THR A 1 83 ? 8.257 -17.069 -0.252 1.00 89.62 83 THR A CA 1
ATOM 657 C C . THR A 1 83 ? 8.354 -16.632 -1.710 1.00 89.62 83 THR A C 1
ATOM 659 O O . THR A 1 83 ? 8.174 -17.456 -2.603 1.00 89.62 83 THR A O 1
ATOM 662 N N . ILE A 1 84 ? 8.659 -15.358 -1.962 1.00 87.75 84 ILE A N 1
ATOM 663 C CA . ILE A 1 84 ? 8.765 -14.790 -3.306 1.00 87.75 84 ILE A CA 1
ATOM 664 C C . ILE A 1 84 ? 10.229 -14.862 -3.763 1.00 87.75 84 ILE A C 1
ATOM 666 O O . ILE A 1 84 ? 11.095 -14.258 -3.125 1.00 87.75 84 ILE A O 1
ATOM 670 N N . PRO A 1 85 ? 10.544 -15.573 -4.862 1.00 88.50 85 PRO A N 1
ATOM 671 C CA . PRO A 1 85 ? 11.894 -15.571 -5.409 1.00 88.50 85 PRO A CA 1
ATOM 672 C C . PRO A 1 85 ? 12.305 -14.160 -5.836 1.00 88.50 85 PRO A C 1
ATOM 674 O O . PRO A 1 85 ? 11.516 -13.441 -6.448 1.00 88.50 85 PRO A O 1
ATOM 677 N N . SER A 1 86 ? 13.568 -13.797 -5.609 1.00 85.81 86 SER A N 1
ATOM 678 C CA . SER A 1 86 ? 14.110 -12.470 -5.950 1.00 85.81 86 SER A CA 1
ATOM 679 C C . SER A 1 86 ? 14.003 -12.107 -7.436 1.00 85.81 86 SER A C 1
ATOM 681 O O . SER A 1 86 ? 14.072 -10.935 -7.787 1.00 85.81 86 SER A O 1
ATOM 683 N N . ALA A 1 87 ? 13.806 -13.096 -8.312 1.00 88.06 87 ALA A N 1
ATOM 684 C CA . ALA A 1 87 ? 13.555 -12.882 -9.734 1.00 88.06 87 ALA A CA 1
ATOM 685 C C . ALA A 1 87 ? 12.208 -12.191 -10.030 1.00 88.06 87 ALA A C 1
ATOM 687 O O . ALA A 1 87 ? 12.063 -11.601 -11.097 1.00 88.06 87 ALA A O 1
ATOM 688 N N . TYR A 1 88 ? 11.230 -12.270 -9.121 1.00 84.81 88 TYR A N 1
ATOM 689 C CA . TYR A 1 88 ? 9.887 -11.710 -9.320 1.00 84.81 88 TYR A CA 1
ATOM 690 C C . TYR A 1 88 ? 9.693 -10.330 -8.689 1.00 84.81 88 TYR A C 1
ATOM 692 O O . TYR A 1 88 ? 8.723 -9.651 -9.015 1.00 84.81 88 TYR A O 1
ATOM 700 N N . GLY A 1 89 ? 10.587 -9.902 -7.798 1.00 85.06 89 GLY A N 1
ATOM 701 C CA . GLY A 1 89 ? 10.480 -8.592 -7.172 1.00 85.06 89 GLY A CA 1
ATOM 702 C C . GLY A 1 89 ? 11.377 -8.404 -5.960 1.00 85.06 89 GLY A C 1
ATOM 703 O O . GLY A 1 89 ? 12.078 -9.313 -5.508 1.00 85.06 89 GLY A O 1
ATOM 704 N N . VAL A 1 90 ? 11.340 -7.180 -5.437 1.00 88.00 90 VAL A N 1
ATOM 705 C CA . VAL A 1 90 ? 12.101 -6.772 -4.258 1.00 88.00 90 VAL A CA 1
ATOM 706 C C . VAL A 1 90 ? 11.447 -7.286 -2.977 1.00 88.00 90 VAL A C 1
ATOM 708 O O . VAL A 1 90 ? 10.225 -7.307 -2.829 1.00 88.00 90 VAL A O 1
ATOM 711 N N . ARG A 1 91 ? 12.278 -7.672 -2.006 1.00 90.69 91 ARG A N 1
ATOM 712 C CA . ARG A 1 91 ? 11.804 -8.004 -0.664 1.00 90.69 91 ARG A CA 1
ATOM 713 C C . ARG A 1 91 ? 11.322 -6.738 0.040 1.00 90.69 91 ARG A C 1
ATOM 715 O O . ARG A 1 91 ? 12.123 -5.850 0.324 1.00 90.69 91 ARG A O 1
ATOM 722 N N . VAL A 1 92 ? 10.033 -6.688 0.361 1.00 91.94 92 VAL A N 1
ATOM 723 C CA . VAL A 1 92 ? 9.437 -5.552 1.074 1.00 91.94 92 VAL A CA 1
ATOM 724 C C . VAL A 1 92 ? 9.677 -5.704 2.585 1.00 91.94 92 VAL A C 1
ATOM 726 O O . VAL A 1 92 ? 9.421 -6.783 3.135 1.00 91.94 92 VAL A O 1
ATOM 729 N N . PRO A 1 93 ? 10.201 -4.669 3.269 1.00 91.25 93 PRO A N 1
ATOM 730 C CA . PRO A 1 93 ? 10.369 -4.674 4.720 1.00 91.25 93 PRO A CA 1
ATOM 731 C C . PRO A 1 93 ? 9.018 -4.542 5.445 1.00 91.25 93 PRO A C 1
ATOM 733 O O . PRO A 1 93 ? 7.957 -4.471 4.826 1.00 91.25 93 PRO A O 1
ATOM 736 N N . ASN A 1 94 ? 9.041 -4.506 6.777 1.00 92.44 94 ASN A N 1
ATOM 737 C CA . ASN A 1 94 ? 7.828 -4.315 7.566 1.00 92.44 94 ASN A CA 1
ATOM 738 C C . ASN A 1 94 ? 7.197 -2.941 7.277 1.00 92.44 94 ASN A C 1
ATOM 740 O O . ASN A 1 94 ? 7.732 -1.917 7.698 1.00 92.44 94 ASN A O 1
ATOM 744 N N . ILE A 1 95 ? 6.044 -2.936 6.600 1.00 90.44 95 ILE A N 1
ATOM 745 C CA . ILE A 1 95 ? 5.329 -1.712 6.207 1.00 90.44 95 ILE A CA 1
ATOM 746 C C . ILE A 1 95 ? 4.723 -0.946 7.391 1.00 90.44 95 ILE A C 1
ATOM 748 O O . ILE A 1 95 ? 4.486 0.254 7.288 1.00 90.44 95 ILE A O 1
ATOM 752 N N . ALA A 1 96 ? 4.504 -1.626 8.517 1.00 89.38 96 ALA A N 1
ATOM 753 C CA . ALA A 1 96 ? 4.031 -1.021 9.756 1.00 89.38 96 ALA A CA 1
ATOM 754 C C . ALA A 1 96 ? 5.180 -0.560 10.670 1.00 89.38 96 ALA A C 1
ATOM 756 O O . ALA A 1 96 ? 4.930 -0.088 11.773 1.00 89.38 96 ALA A O 1
ATOM 757 N N . GLY A 1 97 ? 6.438 -0.740 10.250 1.00 85.00 97 GLY A N 1
ATOM 758 C CA . GLY A 1 97 ? 7.600 -0.332 11.029 1.00 85.00 97 GLY A CA 1
ATOM 759 C C . GLY A 1 97 ? 7.852 1.173 10.945 1.00 85.00 97 GLY A C 1
ATOM 760 O O . GLY A 1 97 ? 7.948 1.736 9.853 1.00 85.00 97 GLY A O 1
ATOM 761 N N . ASP A 1 98 ? 8.041 1.809 12.099 1.00 75.62 98 ASP A N 1
ATOM 762 C CA . ASP A 1 98 ? 8.403 3.224 12.166 1.00 75.62 98 ASP A CA 1
ATOM 763 C C . ASP A 1 98 ? 9.773 3.486 11.525 1.00 75.62 98 ASP A C 1
ATOM 765 O O . ASP A 1 98 ? 10.754 2.783 11.775 1.00 75.62 98 ASP A O 1
ATOM 769 N N . GLY A 1 99 ? 9.849 4.527 10.692 1.00 74.06 99 GLY A N 1
ATOM 770 C CA . GLY A 1 99 ? 11.104 4.976 10.077 1.00 74.06 99 GLY A CA 1
ATOM 771 C C . GLY A 1 99 ? 11.669 4.050 8.994 1.00 74.06 99 GLY A C 1
ATOM 772 O O . GLY A 1 99 ? 12.799 4.256 8.548 1.00 74.06 99 GLY A O 1
ATOM 773 N N . VAL A 1 100 ? 10.909 3.048 8.541 1.00 80.75 100 VAL A N 1
ATOM 774 C CA . VAL A 1 100 ? 11.341 2.148 7.468 1.00 80.75 100 VAL A CA 1
ATOM 775 C C . VAL A 1 100 ? 11.334 2.889 6.132 1.00 80.75 100 VAL A C 1
ATOM 777 O O . VAL A 1 100 ? 10.300 3.355 5.649 1.00 80.75 100 VAL A O 1
ATOM 780 N N . TYR A 1 101 ? 12.508 2.985 5.507 1.00 82.62 101 TYR A N 1
ATOM 781 C CA . TYR A 1 101 ? 12.621 3.516 4.155 1.00 82.62 101 TYR A CA 1
ATOM 782 C C . TYR A 1 101 ? 12.066 2.506 3.145 1.00 82.62 101 TYR A C 1
ATOM 784 O O . TYR A 1 101 ? 12.536 1.372 3.068 1.00 82.62 101 TYR A O 1
ATOM 792 N N . MET A 1 102 ? 11.091 2.942 2.346 1.00 87.94 102 MET A N 1
ATOM 793 C CA . MET A 1 102 ? 10.556 2.185 1.216 1.00 87.94 102 MET A CA 1
ATOM 794 C C . MET A 1 102 ? 10.723 2.999 -0.065 1.00 87.94 102 MET A C 1
ATOM 796 O O . MET A 1 102 ? 10.259 4.143 -0.147 1.00 87.94 102 MET A O 1
ATOM 800 N N . SER A 1 103 ? 11.392 2.401 -1.053 1.00 89.19 103 SER A N 1
ATOM 801 C CA . SER A 1 103 ? 11.510 2.969 -2.396 1.00 89.19 103 SER A CA 1
ATOM 802 C C . SER A 1 103 ? 10.184 2.855 -3.154 1.00 89.19 103 SER A C 1
ATOM 804 O O . SER A 1 103 ? 9.314 2.058 -2.795 1.00 89.19 103 SER A O 1
ATOM 806 N N . ALA A 1 104 ? 10.044 3.614 -4.242 1.00 88.62 104 ALA A N 1
ATOM 807 C CA . ALA A 1 104 ? 8.893 3.501 -5.135 1.00 88.62 104 ALA A CA 1
ATOM 808 C C . ALA A 1 104 ? 8.702 2.076 -5.688 1.00 88.62 104 ALA A C 1
ATOM 810 O O . ALA A 1 104 ? 7.571 1.626 -5.822 1.00 88.62 104 ALA A O 1
ATOM 811 N N . GLU A 1 105 ? 9.792 1.344 -5.949 1.00 89.88 105 GLU A N 1
ATOM 812 C CA . GLU A 1 105 ? 9.745 -0.060 -6.384 1.00 89.88 105 GLU A CA 1
ATOM 813 C C . GLU A 1 105 ? 9.191 -0.993 -5.295 1.00 89.88 105 GLU A C 1
ATOM 815 O O . GLU A 1 105 ? 8.372 -1.863 -5.579 1.00 89.88 105 GLU A O 1
ATOM 820 N N . MET A 1 106 ? 9.590 -0.804 -4.032 1.00 91.81 106 MET A N 1
ATOM 821 C CA . MET A 1 106 ? 9.042 -1.597 -2.922 1.00 91.81 106 MET A CA 1
ATOM 822 C C . MET A 1 106 ? 7.557 -1.311 -2.715 1.00 91.81 106 MET A C 1
ATOM 824 O O . MET A 1 106 ? 6.783 -2.232 -2.462 1.00 91.81 106 MET A O 1
ATOM 828 N N . LEU A 1 107 ? 7.161 -0.041 -2.833 1.00 91.12 107 LEU A N 1
ATOM 829 C CA . LEU A 1 107 ? 5.771 0.379 -2.696 1.00 91.12 107 LEU A CA 1
ATOM 830 C C . LEU A 1 107 ? 4.917 -0.141 -3.845 1.00 91.12 107 LEU A C 1
ATOM 832 O O . LEU A 1 107 ? 3.862 -0.701 -3.582 1.00 91.12 107 LEU A O 1
ATOM 836 N N . SER A 1 108 ? 5.377 -0.037 -5.093 1.00 90.62 108 SER A N 1
ATOM 837 C CA . SER A 1 108 ? 4.640 -0.573 -6.239 1.00 90.62 108 SER A CA 1
ATOM 838 C C . SER A 1 108 ? 4.483 -2.088 -6.142 1.00 90.62 108 SER A C 1
ATOM 840 O O . SER A 1 108 ? 3.382 -2.602 -6.327 1.00 90.62 108 SER A O 1
ATOM 842 N N . PHE A 1 109 ? 5.544 -2.806 -5.762 1.00 91.44 109 PHE A N 1
ATOM 843 C CA . PHE A 1 109 ? 5.483 -4.250 -5.571 1.00 91.44 109 PHE A CA 1
ATOM 844 C C . PHE A 1 109 ? 4.505 -4.635 -4.457 1.00 91.44 109 PHE A C 1
ATOM 846 O O . PHE A 1 109 ? 3.654 -5.507 -4.646 1.00 91.44 109 PHE A O 1
ATOM 853 N N . TRP A 1 110 ? 4.595 -3.966 -3.304 1.00 92.19 110 TRP A N 1
ATOM 854 C CA . TRP A 1 110 ? 3.674 -4.207 -2.202 1.00 92.19 110 TRP A CA 1
ATOM 855 C C . TRP A 1 110 ? 2.239 -3.941 -2.636 1.00 92.19 110 TRP A C 1
ATOM 857 O O . TRP A 1 110 ? 1.391 -4.810 -2.491 1.00 92.19 110 TRP A O 1
ATOM 867 N N . THR A 1 111 ? 1.972 -2.783 -3.224 1.00 90.56 111 THR A N 1
ATOM 868 C CA . THR A 1 111 ? 0.632 -2.345 -3.600 1.00 90.56 111 THR A CA 1
ATOM 869 C C . THR A 1 111 ? -0.016 -3.240 -4.653 1.00 90.56 111 THR A C 1
ATOM 871 O O . THR A 1 111 ? -1.203 -3.523 -4.534 1.00 90.56 111 THR A O 1
ATOM 874 N N . LEU A 1 112 ? 0.738 -3.713 -5.647 1.00 89.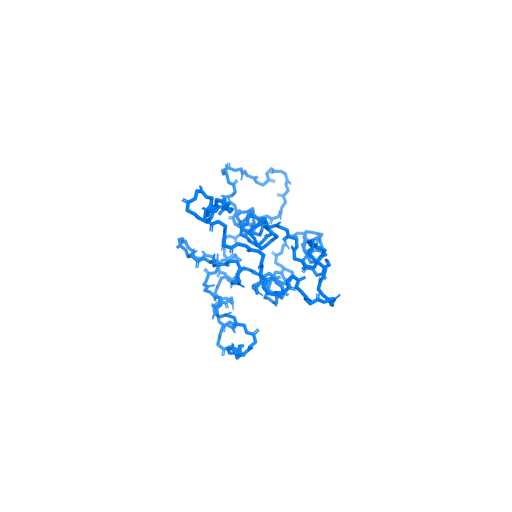50 112 LEU A N 1
ATOM 875 C CA . LEU A 1 112 ? 0.194 -4.526 -6.739 1.00 89.50 112 LEU A CA 1
ATOM 876 C C . LEU A 1 112 ? 0.014 -5.999 -6.354 1.00 89.50 112 LEU A C 1
ATOM 878 O O . LEU A 1 112 ? -0.974 -6.617 -6.744 1.00 89.50 112 LEU A O 1
ATOM 882 N N . TYR A 1 113 ? 0.951 -6.572 -5.593 1.00 89.38 113 TYR A N 1
ATOM 883 C CA . TYR A 1 113 ? 0.989 -8.022 -5.364 1.00 89.38 113 TYR A CA 1
ATOM 884 C C . TYR A 1 113 ? 0.631 -8.431 -3.936 1.00 89.38 113 TYR A C 1
ATOM 886 O O . TYR A 1 113 ? -0.028 -9.451 -3.735 1.00 89.38 113 TYR A O 1
ATOM 894 N N . LEU A 1 114 ? 1.055 -7.659 -2.935 1.00 91.38 114 LEU A N 1
ATOM 895 C CA . LEU A 1 114 ? 0.839 -7.997 -1.526 1.00 91.38 114 LEU A CA 1
ATOM 896 C C . LEU A 1 114 ? -0.433 -7.349 -0.972 1.00 91.38 114 LEU A C 1
ATOM 898 O O . LEU A 1 114 ? -1.202 -8.009 -0.280 1.00 91.38 114 LEU A O 1
ATOM 902 N N . GLY A 1 115 ? -0.689 -6.088 -1.311 1.00 90.19 115 GLY A N 1
ATOM 903 C CA . GLY A 1 115 ? -1.791 -5.266 -0.822 1.00 90.19 115 GLY A CA 1
ATOM 904 C C . GLY A 1 115 ? -3.153 -5.946 -0.960 1.00 90.19 115 GLY A C 1
ATOM 905 O O . GLY A 1 115 ? -3.810 -6.146 0.060 1.00 90.19 115 GLY A O 1
ATOM 906 N N . PRO A 1 116 ? -3.575 -6.394 -2.158 1.00 90.00 116 PRO A N 1
ATOM 907 C CA . PRO A 1 116 ? -4.886 -7.013 -2.341 1.00 90.00 116 PRO A CA 1
ATOM 908 C C . PRO A 1 116 ? -5.099 -8.240 -1.451 1.00 90.00 116 PRO A C 1
ATOM 910 O O . PRO A 1 116 ? -6.198 -8.442 -0.941 1.00 90.00 116 PRO A O 1
ATOM 913 N N . VAL A 1 117 ? -4.047 -9.032 -1.224 1.00 91.06 117 VAL A N 1
ATOM 914 C CA . VAL A 1 117 ? -4.102 -10.254 -0.409 1.00 91.06 117 VAL A CA 1
ATOM 915 C C . VAL A 1 117 ? -4.055 -9.928 1.082 1.00 91.06 117 VAL A C 1
ATOM 917 O O . VAL A 1 117 ? -4.822 -10.484 1.867 1.00 91.06 117 VAL A O 1
ATOM 920 N N . LEU A 1 118 ? -3.170 -9.017 1.490 1.00 91.44 118 LEU A N 1
ATOM 921 C CA . LEU A 1 118 ? -2.968 -8.662 2.893 1.00 91.44 118 LEU A CA 1
ATOM 922 C C . LEU A 1 118 ? -4.118 -7.826 3.457 1.00 91.44 118 LEU A C 1
ATOM 924 O O . LEU A 1 118 ? -4.448 -7.981 4.631 1.00 91.44 118 LEU A O 1
ATOM 928 N N . LEU A 1 119 ? -4.738 -6.980 2.631 1.00 90.62 119 LEU A N 1
ATOM 929 C CA . LEU A 1 119 ? -5.849 -6.104 3.011 1.00 90.62 119 LEU A CA 1
ATOM 930 C C . LEU A 1 119 ? -7.222 -6.785 2.891 1.00 90.62 119 LEU A C 1
ATOM 932 O O . LEU A 1 119 ? -8.217 -6.236 3.370 1.00 90.62 119 LEU A O 1
ATOM 936 N N . TYR A 1 120 ? -7.291 -7.978 2.290 1.00 90.50 120 TYR A N 1
ATOM 937 C CA . TYR A 1 120 ? -8.545 -8.705 2.099 1.00 90.50 120 TYR A CA 1
ATOM 938 C C . TYR A 1 120 ? -9.254 -8.947 3.435 1.00 90.50 120 TYR A C 1
ATOM 940 O O . TYR A 1 120 ? -8.699 -9.563 4.351 1.00 90.50 120 TYR A O 1
ATOM 948 N N . ARG A 1 121 ? -10.492 -8.445 3.540 1.00 88.06 121 ARG A N 1
ATOM 949 C CA . ARG A 1 121 ? -11.333 -8.511 4.750 1.00 88.06 121 ARG A CA 1
ATOM 950 C C . ARG A 1 121 ? -10.661 -7.960 6.015 1.00 88.06 121 ARG A C 1
ATOM 952 O O . ARG A 1 121 ? -10.922 -8.444 7.116 1.00 88.06 121 ARG A O 1
ATOM 959 N N . ARG A 1 122 ? -9.761 -6.982 5.871 1.00 89.88 122 ARG A N 1
ATOM 960 C CA . ARG A 1 122 ? -9.128 -6.295 7.012 1.00 89.88 122 ARG A CA 1
ATOM 961 C C . ARG A 1 122 ? -9.795 -4.980 7.376 1.00 89.88 122 ARG A C 1
ATOM 963 O O . ARG A 1 122 ? -9.645 -4.540 8.511 1.00 89.88 122 ARG A O 1
ATOM 970 N N . PHE A 1 123 ? -10.499 -4.361 6.432 1.00 87.44 123 PHE A N 1
ATOM 971 C CA . PHE A 1 123 ? -11.267 -3.148 6.690 1.00 87.44 123 PHE A CA 1
ATOM 972 C C . PHE A 1 123 ? -12.555 -3.483 7.447 1.00 87.44 123 PHE A C 1
ATOM 974 O O . PHE A 1 123 ? -13.134 -4.550 7.241 1.00 87.44 123 PHE A O 1
ATOM 981 N N . SER A 1 124 ? -12.994 -2.561 8.306 1.00 86.19 124 SER A N 1
ATOM 982 C CA . SER A 1 124 ? -14.258 -2.684 9.046 1.00 86.19 124 SER A CA 1
ATOM 983 C C . SER A 1 124 ? -15.468 -2.682 8.110 1.00 86.19 124 SER A C 1
ATOM 985 O O . SER A 1 124 ? -16.433 -3.401 8.354 1.00 86.19 124 SER A O 1
ATOM 987 N N . ASP A 1 125 ? -15.383 -1.914 7.022 1.00 88.50 125 ASP A N 1
ATOM 988 C CA . ASP A 1 125 ? -16.323 -1.941 5.907 1.00 88.50 125 ASP A CA 1
ATOM 989 C C . ASP A 1 125 ? -15.607 -2.423 4.633 1.00 88.50 125 ASP A C 1
ATOM 991 O O . ASP A 1 125 ? -14.576 -1.887 4.214 1.00 88.50 125 ASP A O 1
ATOM 995 N N . GLU A 1 126 ? -16.166 -3.462 4.015 1.00 87.25 126 GLU A N 1
ATOM 996 C CA . GLU A 1 126 ? -15.661 -4.076 2.787 1.00 87.25 126 GLU A CA 1
ATOM 997 C C . GLU A 1 126 ? -15.768 -3.131 1.576 1.00 87.25 126 GLU A C 1
ATOM 999 O O . GLU A 1 126 ? -15.029 -3.289 0.602 1.00 87.25 126 GLU A O 1
ATOM 1004 N N . SER A 1 127 ? -16.615 -2.098 1.641 1.00 87.25 127 SER A N 1
ATOM 1005 C CA . SER A 1 127 ? -16.714 -1.063 0.610 1.00 87.25 127 SER A CA 1
ATOM 1006 C C . SER A 1 127 ? -15.370 -0.361 0.368 1.00 87.25 127 SER A C 1
ATOM 1008 O O . SER A 1 127 ? -14.970 -0.192 -0.787 1.00 87.25 127 SER A O 1
ATOM 1010 N N . TYR A 1 128 ? -14.609 -0.059 1.429 1.00 86.31 128 TYR A N 1
ATOM 1011 C CA . TYR A 1 128 ? -13.283 0.548 1.299 1.00 86.31 128 TYR A CA 1
ATOM 1012 C C . TYR A 1 128 ? -12.287 -0.412 0.659 1.00 86.31 128 TYR A C 1
ATOM 1014 O O . TYR A 1 128 ? -11.499 0.012 -0.183 1.00 86.31 128 TYR A O 1
ATOM 1022 N N . TYR A 1 129 ? -12.345 -1.707 0.995 1.00 87.44 129 TYR A N 1
ATOM 1023 C CA . TYR A 1 129 ? -11.511 -2.702 0.323 1.00 87.44 129 TYR A CA 1
ATOM 1024 C C . TYR A 1 129 ? -11.797 -2.727 -1.178 1.00 87.44 129 TYR A C 1
ATOM 1026 O O . TYR A 1 129 ? -10.858 -2.728 -1.964 1.00 87.44 129 TYR A O 1
ATOM 1034 N N . ASN A 1 130 ? -13.067 -2.686 -1.584 1.00 85.88 130 ASN A N 1
ATOM 1035 C CA . ASN A 1 130 ? -13.442 -2.704 -2.997 1.00 85.88 130 ASN A CA 1
ATOM 1036 C C . ASN A 1 130 ? -12.943 -1.466 -3.746 1.00 85.88 130 ASN A C 1
ATOM 1038 O O . ASN A 1 130 ? -12.435 -1.595 -4.856 1.00 85.88 130 ASN A O 1
ATOM 1042 N N . VAL A 1 131 ? -13.037 -0.279 -3.139 1.00 83.62 131 VAL A N 1
ATOM 1043 C CA . VAL A 1 131 ? -12.498 0.957 -3.728 1.00 83.62 131 VAL A CA 1
ATOM 1044 C C . VAL A 1 131 ? -10.980 0.870 -3.862 1.00 83.62 131 VAL A C 1
ATOM 1046 O O . VAL A 1 131 ? -10.441 1.164 -4.925 1.00 83.62 131 VAL A O 1
ATOM 1049 N N . VAL A 1 132 ? -10.285 0.424 -2.815 1.00 82.44 132 VAL A N 1
ATOM 1050 C CA . VAL A 1 132 ? -8.827 0.273 -2.838 1.00 82.44 132 VAL A CA 1
ATOM 1051 C C . VAL A 1 132 ? -8.416 -0.774 -3.870 1.00 82.44 132 VAL A C 1
ATOM 1053 O O . VAL A 1 132 ? -7.587 -0.492 -4.723 1.00 82.44 132 VAL A O 1
ATOM 1056 N N . ALA A 1 133 ? -9.033 -1.950 -3.871 1.00 81.25 133 ALA A N 1
ATOM 1057 C CA . ALA A 1 133 ? -8.760 -2.995 -4.848 1.00 81.25 133 ALA A CA 1
ATOM 1058 C C . ALA A 1 133 ? -9.028 -2.519 -6.285 1.00 81.25 133 ALA A C 1
ATOM 1060 O O . ALA A 1 133 ? -8.224 -2.797 -7.168 1.00 81.25 133 ALA A O 1
ATOM 1061 N N . ALA A 1 134 ? -10.099 -1.755 -6.520 1.00 78.50 134 ALA A N 1
ATOM 1062 C CA . ALA A 1 134 ? -10.385 -1.185 -7.833 1.00 78.50 134 ALA A CA 1
ATOM 1063 C C . ALA A 1 134 ? -9.307 -0.188 -8.282 1.00 78.50 134 ALA A C 1
ATOM 1065 O O . ALA A 1 134 ? -8.896 -0.234 -9.434 1.00 78.50 134 ALA A O 1
ATOM 1066 N N . VAL A 1 135 ? -8.818 0.668 -7.380 1.00 71.81 135 VAL A N 1
ATOM 1067 C CA . VAL A 1 135 ? -7.768 1.665 -7.671 1.00 71.81 135 VAL A CA 1
ATOM 1068 C C . VAL A 1 135 ? -6.385 1.029 -7.845 1.00 71.81 135 VAL A C 1
ATOM 1070 O O . VAL A 1 135 ? -5.525 1.604 -8.502 1.00 71.81 135 VAL A O 1
ATOM 1073 N N . LEU A 1 136 ? -6.138 -0.133 -7.237 1.00 67.81 136 LEU A N 1
ATOM 1074 C CA . LEU A 1 136 ? -4.835 -0.800 -7.296 1.00 67.81 136 LEU A CA 1
ATOM 1075 C C . LEU A 1 136 ? -4.711 -1.824 -8.434 1.00 67.81 136 LEU A C 1
ATOM 1077 O O . LEU A 1 136 ? -3.594 -2.216 -8.761 1.00 67.81 136 LEU A O 1
ATOM 1081 N N . VAL A 1 137 ? -5.828 -2.273 -9.014 1.00 57.12 137 VAL A N 1
ATOM 1082 C CA . VAL A 1 137 ? -5.863 -3.336 -10.038 1.00 57.12 137 VAL A CA 1
ATOM 1083 C C . VAL A 1 137 ? -6.231 -2.805 -11.438 1.00 57.12 137 VAL A C 1
ATOM 1085 O O . VAL A 1 137 ? -6.042 -3.527 -12.418 1.00 57.12 137 VAL A O 1
ATOM 1088 N N . TYR A 1 138 ? -6.682 -1.551 -11.557 1.00 41.78 138 TYR A N 1
ATOM 1089 C CA . TYR A 1 138 ? -6.981 -0.866 -12.826 1.00 41.78 138 TYR A CA 1
ATOM 1090 C C . TYR A 1 138 ? -6.212 0.448 -12.961 1.00 41.78 138 TYR A C 1
ATOM 1092 O O . TYR A 1 138 ? -5.814 0.759 -14.107 1.00 41.78 138 TYR A O 1
#

Radius of gyration: 19.36 Å; chains: 1; bounding box: 46×44×49 Å